Protein AF-A0A2E3X391-F1 (afdb_monomer_lite)

Secondary structure (DSSP, 8-state):
--HHHHHHHHHHHHHHHHHHHHHHHHHHHTT---GGGHHHHHHHTTSTTTHHHHHHHHHT---HHHHHHHHHHHH-TTS-HHHHHHHHHHHHHHHHHH-----HHHHHHHHHHHHSS--SS-HHHHHHHHHHHS-----TTSSSS---

Structure (mmCIF, N/CA/C/O backbone):
data_AF-A0A2E3X391-F1
#
_entry.id   AF-A0A2E3X391-F1
#
loop_
_atom_site.group_PDB
_atom_site.id
_atom_site.type_symbol
_atom_site.label_atom_id
_atom_site.label_alt_id
_atom_site.label_comp_id
_atom_site.label_asym_id
_atom_site.label_entity_id
_atom_site.label_seq_id
_atom_site.pdbx_PDB_ins_code
_atom_site.Cartn_x
_atom_site.Cartn_y
_atom_site.Cartn_z
_atom_site.occupancy
_atom_site.B_iso_or_equiv
_atom_site.auth_seq_id
_atom_site.auth_comp_id
_atom_site.auth_asym_id
_atom_site.auth_atom_id
_atom_site.pdbx_PDB_model_num
ATOM 1 N N . MET A 1 1 ? 28.056 -10.460 -26.709 1.00 59.34 1 MET A N 1
ATOM 2 C CA . MET A 1 1 ? 27.427 -9.135 -26.511 1.00 59.34 1 MET A CA 1
ATOM 3 C C . MET A 1 1 ? 25.941 -9.305 -26.194 1.00 59.34 1 MET A C 1
ATOM 5 O O . MET A 1 1 ? 25.128 -9.142 -27.085 1.00 59.34 1 MET A O 1
ATOM 9 N N . ASP A 1 2 ? 25.553 -9.662 -24.965 1.00 68.56 2 ASP A N 1
ATOM 10 C CA . ASP A 1 2 ? 24.125 -9.973 -24.725 1.00 68.56 2 ASP A CA 1
ATOM 11 C C . ASP A 1 2 ? 23.633 -9.612 -23.311 1.00 68.56 2 ASP A C 1
ATOM 13 O O . ASP A 1 2 ? 22.580 -9.006 -23.138 1.00 68.56 2 ASP A O 1
ATOM 17 N N . GLN A 1 3 ? 24.443 -9.853 -22.276 1.00 75.56 3 GLN A N 1
ATOM 18 C CA . GLN A 1 3 ? 24.047 -9.579 -20.888 1.00 75.56 3 GLN A CA 1
ATOM 19 C C . GLN A 1 3 ? 23.901 -8.077 -20.569 1.00 75.56 3 GLN A C 1
ATOM 21 O O . GLN A 1 3 ? 22.947 -7.677 -19.906 1.00 75.56 3 GLN A O 1
ATOM 26 N N . SER A 1 4 ? 24.801 -7.232 -21.088 1.00 84.62 4 SER A N 1
ATOM 27 C CA . SER A 1 4 ? 24.757 -5.775 -20.873 1.00 84.62 4 SER A CA 1
ATOM 28 C C . SER A 1 4 ? 23.534 -5.127 -21.538 1.00 84.62 4 SER A C 1
ATOM 30 O O . SER A 1 4 ? 22.828 -4.348 -20.901 1.00 84.62 4 SER A O 1
ATOM 32 N N . TRP A 1 5 ? 23.199 -5.524 -22.772 1.00 89.38 5 TRP A N 1
ATOM 33 C CA . TRP A 1 5 ? 22.003 -5.033 -23.466 1.00 89.38 5 TRP A CA 1
ATOM 34 C C . TRP A 1 5 ? 20.711 -5.460 -22.752 1.00 89.38 5 TRP A C 1
ATOM 36 O O . TRP A 1 5 ? 19.831 -4.626 -22.529 1.00 89.38 5 TRP A O 1
ATOM 46 N N . ARG A 1 6 ? 20.613 -6.724 -22.308 1.00 87.50 6 ARG A N 1
ATOM 47 C CA . ARG A 1 6 ? 19.453 -7.209 -21.536 1.00 87.50 6 ARG A CA 1
ATOM 48 C C . ARG A 1 6 ? 19.280 -6.440 -20.227 1.00 87.50 6 ARG A C 1
ATOM 50 O O . ARG A 1 6 ? 18.152 -6.082 -19.887 1.00 87.50 6 ARG A O 1
ATOM 57 N N . GLN A 1 7 ? 20.376 -6.138 -19.527 1.00 88.75 7 GLN A N 1
ATOM 58 C CA . GLN A 1 7 ? 20.341 -5.353 -18.291 1.00 88.75 7 GLN A CA 1
ATOM 59 C C . GLN A 1 7 ? 19.884 -3.909 -18.539 1.00 88.75 7 GLN A C 1
ATOM 61 O O . GLN A 1 7 ? 19.047 -3.392 -17.799 1.00 88.75 7 GLN A O 1
ATOM 66 N N . ILE A 1 8 ? 20.384 -3.269 -19.600 1.00 90.81 8 ILE A N 1
ATOM 67 C CA . ILE A 1 8 ? 19.972 -1.917 -20.002 1.00 90.81 8 ILE A CA 1
ATOM 68 C C . ILE A 1 8 ? 18.471 -1.893 -20.314 1.00 90.81 8 ILE A C 1
ATOM 70 O O . ILE A 1 8 ? 17.737 -1.064 -19.776 1.00 90.81 8 ILE A O 1
ATOM 74 N N . GLN A 1 9 ? 17.976 -2.849 -21.103 1.00 91.69 9 GLN A N 1
ATOM 75 C CA . GLN A 1 9 ? 16.550 -2.942 -21.429 1.00 91.69 9 GLN A CA 1
ATOM 76 C C . GLN A 1 9 ? 15.676 -3.228 -20.200 1.00 91.69 9 GLN A C 1
ATOM 78 O O . GLN A 1 9 ? 14.601 -2.641 -20.059 1.00 91.69 9 GLN A O 1
ATOM 83 N N . ALA A 1 10 ? 16.127 -4.087 -19.281 1.00 90.12 10 ALA A N 1
ATOM 84 C CA . ALA A 1 10 ? 15.435 -4.323 -18.015 1.00 90.12 10 ALA A CA 1
ATOM 85 C C . ALA A 1 10 ? 15.338 -3.038 -17.178 1.00 90.12 10 ALA A C 1
ATOM 87 O O . ALA A 1 10 ? 14.251 -2.691 -16.715 1.00 90.12 10 ALA A O 1
ATOM 88 N N . ASN A 1 11 ? 16.431 -2.281 -17.075 1.00 91.94 11 ASN A N 1
ATOM 89 C CA . ASN A 1 11 ? 16.445 -0.998 -16.377 1.00 91.94 11 ASN A CA 1
ATOM 90 C C . ASN A 1 11 ? 15.509 0.034 -17.023 1.00 91.94 11 ASN A C 1
ATOM 92 O O . ASN A 1 11 ? 14.811 0.739 -16.295 1.00 91.94 11 ASN A O 1
ATOM 96 N N . HIS A 1 12 ? 15.439 0.104 -18.357 1.00 93.50 12 HIS A N 1
ATOM 97 C CA . HIS A 1 12 ? 14.486 0.976 -19.057 1.00 93.50 12 HIS A CA 1
ATOM 98 C C . HIS A 1 12 ? 13.027 0.556 -18.848 1.00 93.50 12 HIS A C 1
ATOM 100 O O . HIS A 1 12 ? 12.146 1.411 -18.772 1.00 93.50 12 HIS A O 1
ATOM 106 N N . ARG A 1 13 ? 12.738 -0.750 -18.760 1.00 93.06 13 ARG 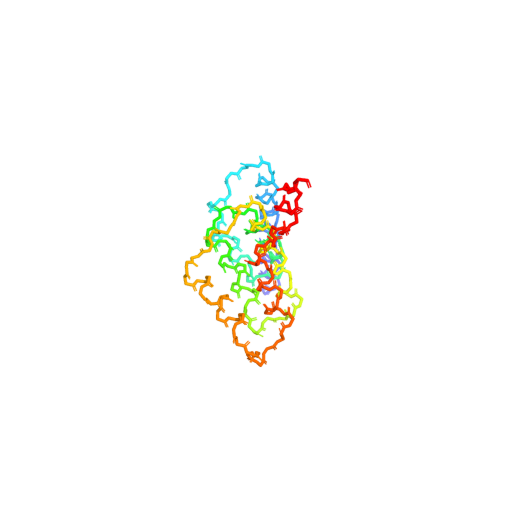A N 1
ATOM 107 C CA . ARG A 1 13 ? 11.389 -1.235 -18.420 1.00 93.06 13 ARG A CA 1
ATOM 108 C C . ARG A 1 13 ? 10.994 -0.824 -17.004 1.00 93.06 13 ARG A C 1
ATOM 110 O O . ARG A 1 13 ? 9.894 -0.312 -16.829 1.00 93.06 13 ARG A O 1
ATOM 117 N N . LEU A 1 14 ? 11.898 -0.972 -16.036 1.00 93.19 14 LEU A N 1
ATOM 118 C CA . LEU A 1 14 ? 11.652 -0.543 -14.657 1.00 93.19 14 LEU A CA 1
ATOM 119 C C . LEU A 1 14 ? 11.483 0.975 -14.539 1.00 93.19 14 LEU A C 1
ATOM 121 O O . LEU A 1 14 ? 10.631 1.428 -13.787 1.00 93.19 14 LEU A O 1
ATOM 125 N N . GLU A 1 15 ? 12.237 1.763 -15.308 1.00 94.00 15 GLU A N 1
ATOM 126 C CA . GLU A 1 15 ? 12.082 3.222 -15.304 1.00 94.00 15 GLU A CA 1
ATOM 127 C C . GLU A 1 15 ? 10.719 3.656 -15.852 1.00 94.00 15 GLU A C 1
ATOM 129 O O . GLU A 1 15 ? 10.047 4.500 -15.268 1.00 94.00 15 GLU A O 1
ATOM 134 N N . ARG A 1 16 ? 10.261 3.030 -16.942 1.00 94.12 16 ARG A N 1
ATOM 135 C CA . ARG A 1 16 ? 8.917 3.287 -17.477 1.00 94.12 16 ARG A CA 1
ATOM 136 C C . ARG A 1 16 ? 7.820 2.856 -16.508 1.00 94.12 16 ARG A C 1
ATOM 138 O O . ARG A 1 16 ? 6.839 3.576 -16.362 1.00 94.12 16 ARG A O 1
ATOM 145 N N . ALA A 1 17 ? 7.995 1.718 -15.836 1.00 94.56 17 ALA A N 1
ATOM 146 C CA . ALA A 1 17 ? 7.065 1.265 -14.805 1.00 94.56 17 ALA A CA 1
ATOM 147 C C . ALA A 1 17 ? 6.991 2.266 -13.643 1.00 94.56 17 ALA A C 1
ATOM 149 O O . ALA A 1 17 ? 5.895 2.616 -13.217 1.00 94.56 17 ALA A O 1
ATOM 150 N N . ARG A 1 18 ? 8.140 2.789 -13.196 1.00 95.94 18 ARG A N 1
ATOM 151 C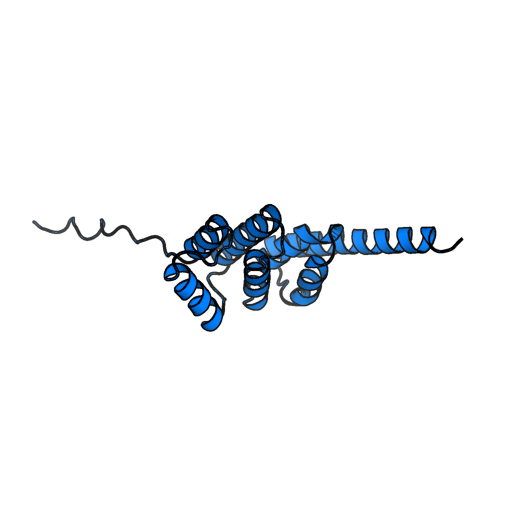 CA . ARG A 1 18 ? 8.213 3.832 -12.167 1.00 95.94 18 ARG A CA 1
ATOM 152 C C . ARG A 1 18 ? 7.377 5.053 -12.547 1.00 95.94 18 ARG A C 1
ATOM 154 O O . ARG A 1 18 ? 6.506 5.448 -11.782 1.00 95.94 18 ARG A O 1
ATOM 161 N N . LEU A 1 19 ? 7.600 5.592 -13.747 1.00 96.25 19 LEU A N 1
ATOM 162 C CA . LEU A 1 19 ? 6.867 6.757 -14.247 1.00 96.25 19 LEU A CA 1
ATOM 163 C C . LEU A 1 19 ? 5.360 6.495 -14.346 1.00 96.25 19 LEU A C 1
ATOM 165 O O . LEU A 1 19 ? 4.573 7.339 -13.938 1.00 96.25 19 LEU A O 1
ATOM 169 N N . ALA A 1 20 ? 4.954 5.322 -14.838 1.00 96.00 20 ALA A N 1
ATOM 170 C CA . ALA A 1 20 ? 3.541 4.966 -14.934 1.00 96.00 20 ALA A CA 1
ATOM 171 C C . ALA A 1 20 ? 2.865 4.900 -13.553 1.00 96.00 20 ALA A C 1
ATOM 173 O O . ALA A 1 20 ? 1.764 5.418 -13.384 1.00 96.00 20 ALA A O 1
ATOM 174 N N . ILE A 1 21 ? 3.531 4.305 -12.559 1.00 96.38 21 ILE A N 1
ATOM 175 C CA . ILE A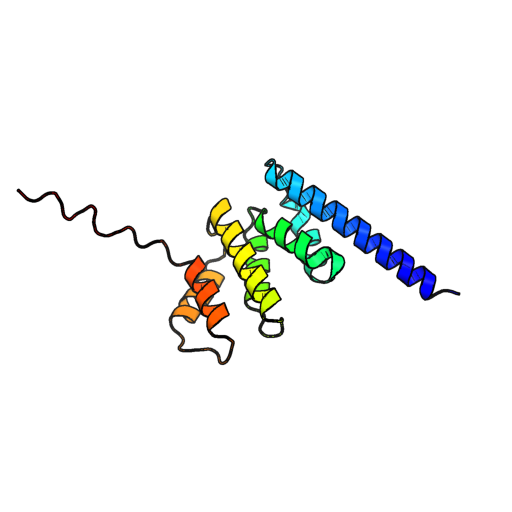 1 21 ? 3.023 4.224 -11.182 1.00 96.38 21 ILE A CA 1
ATOM 176 C C . ILE A 1 21 ? 2.954 5.618 -10.544 1.00 96.38 21 ILE A C 1
ATOM 178 O O . ILE A 1 21 ? 1.960 5.942 -9.893 1.00 96.38 21 ILE A O 1
ATOM 182 N N . ASP A 1 22 ? 3.957 6.468 -10.774 1.00 95.69 22 ASP A N 1
ATOM 183 C CA . ASP A 1 22 ? 3.935 7.861 -10.319 1.00 95.69 22 ASP A CA 1
ATOM 184 C C . ASP A 1 22 ? 2.758 8.631 -10.946 1.00 95.69 22 ASP A C 1
ATOM 186 O O . ASP A 1 22 ? 2.034 9.329 -10.238 1.00 95.69 22 ASP A O 1
ATOM 190 N N . THR A 1 23 ? 2.496 8.456 -12.247 1.00 95.94 23 THR A N 1
ATOM 191 C CA . THR A 1 23 ? 1.331 9.061 -12.913 1.00 95.94 23 THR A CA 1
ATOM 192 C C . THR A 1 23 ? 0.015 8.555 -12.327 1.00 95.94 23 THR A C 1
ATOM 194 O O . THR A 1 23 ? -0.867 9.359 -12.041 1.00 95.94 23 THR A O 1
ATOM 197 N N . LEU A 1 24 ? -0.126 7.246 -12.094 1.00 95.62 24 LEU A N 1
ATOM 198 C CA . LEU A 1 24 ? -1.321 6.688 -11.452 1.00 95.62 24 LEU A CA 1
ATOM 199 C C . LEU A 1 24 ? -1.522 7.258 -10.044 1.00 95.62 24 LEU A C 1
ATOM 201 O O . LEU A 1 24 ? -2.641 7.593 -9.672 1.00 95.62 24 LEU A O 1
ATOM 205 N N . THR A 1 25 ? -0.439 7.434 -9.289 1.00 93.94 25 THR A N 1
ATOM 206 C CA . THR A 1 25 ? -0.478 8.046 -7.955 1.00 93.94 25 THR A CA 1
ATOM 207 C C . THR A 1 25 ? -0.941 9.500 -8.028 1.00 93.94 25 THR A C 1
ATOM 209 O O . THR A 1 25 ? -1.777 9.923 -7.240 1.00 93.94 25 THR A O 1
ATOM 212 N N . GLN A 1 26 ? -0.455 10.278 -8.997 1.00 94.31 26 GLN A N 1
ATOM 213 C CA . GLN A 1 26 ? -0.927 11.651 -9.203 1.00 94.31 26 GLN A CA 1
ATOM 214 C C . GLN A 1 26 ? -2.411 11.680 -9.581 1.00 94.31 26 GLN A C 1
ATOM 216 O O . GLN A 1 26 ? -3.182 12.444 -9.008 1.00 94.31 26 GLN A O 1
ATOM 221 N N . LEU A 1 27 ? -2.845 10.813 -10.494 1.00 93.69 27 LEU A N 1
ATOM 222 C CA . LEU A 1 27 ? -4.253 10.723 -10.875 1.00 93.69 27 LEU A CA 1
ATOM 223 C C . LEU A 1 27 ? -5.144 10.370 -9.676 1.00 93.69 27 LEU A C 1
ATOM 225 O O . LEU A 1 27 ? -6.194 10.989 -9.510 1.00 93.69 27 LEU A O 1
ATOM 229 N N . SER A 1 28 ? -4.720 9.457 -8.796 1.00 92.31 28 SER A N 1
ATOM 230 C CA . SER A 1 28 ? -5.497 9.137 -7.592 1.00 92.31 28 SER A CA 1
ATOM 231 C C . SER A 1 28 ? -5.630 10.323 -6.640 1.00 92.31 28 SER A C 1
ATOM 233 O O . SER A 1 28 ? -6.713 10.533 -6.098 1.00 92.31 28 SER A O 1
ATOM 235 N N . THR A 1 29 ? -4.601 11.172 -6.509 1.00 89.81 29 THR A N 1
ATOM 236 C CA . THR A 1 29 ? -4.719 12.418 -5.722 1.00 89.81 29 THR A CA 1
ATOM 237 C C . THR A 1 29 ? -5.739 13.403 -6.299 1.00 89.81 29 THR A C 1
ATOM 239 O O . THR A 1 29 ? -6.323 14.184 -5.554 1.00 89.81 29 THR A O 1
ATOM 242 N N . PHE A 1 30 ? -6.016 13.332 -7.605 1.00 91.69 30 PHE A N 1
ATOM 243 C CA . PHE A 1 30 ? -7.073 14.104 -8.266 1.00 91.69 30 PHE A CA 1
ATOM 244 C C . PHE A 1 30 ? -8.444 13.404 -8.256 1.00 91.69 30 PHE A C 1
ATOM 246 O O . PHE A 1 30 ? -9.367 13.856 -8.931 1.00 91.69 30 PHE A O 1
ATOM 253 N N . GLY A 1 31 ? -8.593 12.306 -7.509 1.00 88.75 31 GLY A N 1
ATOM 254 C CA . GLY A 1 31 ? -9.858 11.585 -7.347 1.00 88.75 31 GLY A CA 1
ATOM 255 C C . GLY A 1 31 ? -10.156 10.550 -8.432 1.00 88.75 31 GLY A C 1
ATOM 256 O O . GLY A 1 31 ? -11.268 10.023 -8.473 1.00 88.75 31 GLY A O 1
ATOM 257 N N . TRP A 1 32 ? -9.195 10.232 -9.305 1.00 93.19 32 TRP A N 1
ATOM 258 C CA . TRP A 1 32 ? -9.374 9.151 -10.273 1.00 93.19 32 TRP A CA 1
ATOM 259 C C . TRP A 1 32 ? -9.364 7.788 -9.580 1.00 93.19 32 TRP A C 1
ATOM 261 O O . TRP A 1 32 ? -8.544 7.523 -8.699 1.00 93.19 32 TRP A O 1
ATOM 271 N N . ASP A 1 33 ? -10.246 6.892 -10.022 1.00 91.19 33 ASP A N 1
ATOM 272 C CA . ASP A 1 33 ? -10.280 5.524 -9.514 1.00 91.19 33 ASP A CA 1
ATOM 273 C C . ASP A 1 33 ? -9.087 4.714 -10.040 1.00 91.19 33 ASP A C 1
ATOM 275 O O . ASP A 1 33 ? -8.998 4.389 -11.224 1.00 91.19 33 ASP A O 1
ATOM 279 N N . VAL A 1 34 ? -8.177 4.364 -9.132 1.00 92.94 34 VAL A N 1
ATOM 280 C CA . VAL A 1 34 ? -6.970 3.580 -9.425 1.00 92.94 34 VAL A CA 1
ATOM 281 C C . VAL A 1 34 ? -7.038 2.144 -8.915 1.00 92.94 34 VAL A C 1
ATOM 283 O O . VAL A 1 34 ? -6.042 1.428 -8.990 1.00 92.94 34 VAL A O 1
ATOM 286 N N . ARG A 1 35 ? -8.193 1.673 -8.424 1.00 93.00 35 ARG A N 1
ATOM 287 C CA . ARG A 1 35 ? -8.324 0.313 -7.861 1.00 93.00 35 ARG A CA 1
ATOM 288 C C . ARG A 1 35 ? -7.917 -0.783 -8.848 1.00 93.00 35 ARG A C 1
ATOM 290 O O . ARG A 1 35 ? -7.341 -1.792 -8.447 1.00 93.00 35 ARG A O 1
ATOM 297 N N . GLY A 1 36 ? -8.138 -0.559 -10.146 1.00 93.25 36 GLY A N 1
ATOM 298 C CA . GLY A 1 36 ? -7.711 -1.469 -11.214 1.00 93.25 36 GLY A CA 1
ATOM 299 C C . GLY A 1 36 ? -6.191 -1.663 -11.324 1.00 93.25 36 GLY A C 1
ATOM 300 O O . GLY A 1 36 ? -5.748 -2.628 -11.939 1.00 93.25 36 GLY A O 1
ATOM 301 N N . ALA A 1 37 ? -5.384 -0.793 -10.710 1.00 94.75 37 ALA A N 1
ATOM 302 C CA . ALA A 1 37 ? -3.925 -0.872 -10.723 1.00 94.75 37 ALA A CA 1
ATOM 303 C C . ALA A 1 37 ? -3.330 -1.669 -9.547 1.00 94.75 37 ALA A C 1
ATOM 305 O O . ALA A 1 37 ? -2.107 -1.710 -9.411 1.00 94.75 37 ALA A O 1
ATOM 306 N N . PHE A 1 38 ? -4.154 -2.309 -8.705 1.00 96.00 38 PHE A N 1
ATOM 307 C CA . PHE A 1 38 ? -3.686 -3.017 -7.505 1.00 96.00 38 PHE A CA 1
ATOM 308 C C . PHE A 1 38 ? -2.550 -4.007 -7.796 1.00 96.00 38 PHE A C 1
ATOM 310 O O . PHE A 1 38 ? -1.485 -3.908 -7.194 1.00 96.00 38 PHE A O 1
ATOM 317 N N . SER A 1 39 ? -2.733 -4.910 -8.764 1.00 95.44 39 SER A N 1
ATOM 318 C CA . SER A 1 39 ? -1.731 -5.934 -9.100 1.00 95.44 39 SER A CA 1
ATOM 319 C C . SER A 1 39 ? -0.414 -5.344 -9.616 1.00 95.44 39 SER A C 1
ATOM 321 O O . SER A 1 39 ? 0.652 -5.926 -9.419 1.00 95.44 39 SER A O 1
ATOM 323 N N . ILE A 1 40 ? -0.468 -4.172 -10.258 1.00 94.62 40 ILE A N 1
ATOM 324 C CA . ILE A 1 40 ? 0.714 -3.451 -10.741 1.00 94.62 40 ILE A CA 1
ATOM 325 C C . ILE A 1 40 ? 1.487 -2.878 -9.553 1.00 94.62 40 ILE A C 1
ATOM 327 O O . ILE A 1 40 ? 2.705 -3.044 -9.486 1.00 94.62 40 ILE A O 1
ATOM 331 N N . ALA A 1 41 ? 0.787 -2.241 -8.613 1.00 95.88 41 ALA A N 1
ATOM 332 C CA . ALA A 1 41 ? 1.393 -1.686 -7.410 1.00 95.88 41 ALA A CA 1
ATOM 333 C C . ALA A 1 41 ? 1.976 -2.797 -6.517 1.00 95.88 41 ALA A C 1
ATOM 335 O O . ALA A 1 41 ? 3.131 -2.729 -6.111 1.00 95.88 41 ALA A O 1
ATOM 336 N N . GLU A 1 42 ? 1.230 -3.877 -6.290 1.00 96.31 42 GLU A N 1
ATOM 337 C CA . GLU A 1 42 ? 1.703 -5.023 -5.508 1.00 96.31 42 GLU A CA 1
ATOM 338 C C . GLU A 1 42 ? 2.972 -5.648 -6.112 1.00 96.31 42 GLU A C 1
ATOM 340 O O . GLU A 1 42 ? 3.948 -5.903 -5.407 1.00 96.31 42 GLU A O 1
ATOM 345 N N . ASN A 1 43 ? 3.015 -5.838 -7.434 1.00 94.88 43 ASN A N 1
ATOM 346 C CA . ASN A 1 43 ? 4.216 -6.333 -8.105 1.00 94.88 43 ASN A CA 1
ATOM 347 C C . ASN A 1 43 ? 5.379 -5.330 -8.007 1.00 94.88 43 ASN A C 1
ATOM 349 O O . ASN A 1 43 ? 6.529 -5.709 -7.785 1.00 94.88 43 ASN A O 1
ATOM 353 N N . GLY A 1 44 ? 5.088 -4.033 -8.099 1.00 94.38 44 GLY A N 1
ATOM 354 C CA . GLY A 1 44 ? 6.092 -2.981 -7.991 1.00 94.38 44 GLY A CA 1
ATOM 355 C C . GLY A 1 44 ? 6.812 -2.928 -6.635 1.00 94.38 44 GLY A C 1
ATOM 356 O O . GLY A 1 44 ? 7.958 -2.468 -6.594 1.00 94.38 44 GLY A O 1
ATOM 357 N N . LEU A 1 45 ? 6.237 -3.491 -5.564 1.00 95.19 45 LEU A N 1
ATOM 358 C CA . LEU A 1 45 ? 6.918 -3.695 -4.275 1.00 95.19 45 LEU A CA 1
ATOM 359 C C . LEU A 1 45 ? 8.082 -4.707 -4.343 1.00 95.19 45 LEU A C 1
ATOM 361 O O . LEU A 1 45 ? 8.883 -4.792 -3.418 1.00 95.19 45 LEU A O 1
ATOM 365 N N . ARG A 1 46 ? 8.227 -5.475 -5.429 1.00 93.56 46 ARG A N 1
ATOM 366 C CA . ARG A 1 46 ? 9.317 -6.458 -5.594 1.00 93.56 46 ARG A CA 1
ATOM 367 C C . ARG A 1 46 ? 10.590 -5.863 -6.194 1.00 93.56 46 ARG A C 1
ATOM 369 O O . ARG A 1 46 ? 11.608 -6.551 -6.277 1.00 93.56 46 ARG A O 1
ATOM 376 N N . HIS A 1 47 ? 10.557 -4.606 -6.640 1.00 93.56 47 HIS A N 1
ATOM 377 C CA . HIS A 1 47 ? 11.683 -3.980 -7.329 1.00 93.56 47 HIS A CA 1
ATOM 378 C C . HIS A 1 47 ? 12.051 -2.638 -6.703 1.00 93.56 47 HIS A C 1
ATOM 380 O O . HIS A 1 47 ? 11.220 -1.743 -6.599 1.00 93.56 47 HIS A O 1
ATOM 386 N N . ALA A 1 48 ? 13.337 -2.451 -6.393 1.00 90.75 48 ALA A N 1
ATOM 387 C CA . ALA A 1 48 ? 13.841 -1.242 -5.735 1.00 90.75 48 ALA A CA 1
ATOM 388 C C . ALA A 1 48 ? 13.435 0.066 -6.445 1.00 90.75 48 ALA A C 1
ATOM 390 O O . ALA A 1 48 ? 13.077 1.037 -5.790 1.00 90.75 48 ALA A O 1
ATOM 391 N N . LYS A 1 49 ? 13.430 0.084 -7.786 1.00 92.56 49 LYS A N 1
ATOM 392 C CA . LYS A 1 49 ? 13.064 1.270 -8.582 1.00 92.56 49 LYS A CA 1
ATOM 393 C C . LYS A 1 49 ? 11.586 1.655 -8.511 1.00 92.56 49 LYS A C 1
ATOM 395 O O . LYS A 1 49 ? 11.262 2.812 -8.747 1.00 92.56 49 LYS A O 1
ATOM 400 N N . THR A 1 50 ? 10.699 0.697 -8.264 1.00 95.38 50 THR A N 1
ATOM 401 C CA . THR A 1 50 ? 9.244 0.914 -8.236 1.00 95.38 50 THR A CA 1
ATOM 402 C C . THR A 1 50 ? 8.671 0.824 -6.829 1.00 95.38 50 THR A C 1
ATOM 404 O O . THR A 1 50 ? 7.489 1.097 -6.656 1.00 95.38 50 THR A O 1
ATOM 407 N N . PHE A 1 51 ? 9.492 0.475 -5.839 1.00 94.38 51 PHE A N 1
ATOM 408 C CA . PHE A 1 51 ? 9.073 0.189 -4.474 1.00 94.38 51 PHE A CA 1
ATOM 409 C C . PHE A 1 51 ? 8.288 1.341 -3.838 1.00 94.38 51 PHE A C 1
ATOM 411 O O . PHE A 1 51 ? 7.107 1.200 -3.531 1.00 94.38 51 PHE A O 1
ATOM 418 N N . GLU A 1 52 ? 8.927 2.502 -3.700 1.00 94.06 52 GLU A N 1
ATOM 419 C CA . GLU A 1 52 ? 8.323 3.681 -3.074 1.00 94.06 52 GLU A CA 1
ATOM 420 C C . GLU A 1 52 ? 7.106 4.208 -3.863 1.00 94.06 52 GLU A C 1
ATOM 422 O O . GLU A 1 52 ? 6.048 4.379 -3.255 1.00 94.06 52 GLU A O 1
ATOM 427 N N . PRO A 1 53 ? 7.160 4.381 -5.202 1.00 94.75 53 PRO A N 1
ATOM 428 C CA . PRO A 1 53 ? 5.977 4.734 -5.991 1.00 94.75 53 PRO A CA 1
ATOM 429 C C . PRO A 1 53 ? 4.799 3.783 -5.791 1.00 94.75 53 PRO A C 1
ATOM 431 O O . PRO A 1 53 ? 3.661 4.227 -5.674 1.00 94.75 53 PRO A O 1
ATOM 434 N N . SER A 1 54 ? 5.066 2.480 -5.715 1.00 97.31 54 SER A N 1
ATOM 435 C CA . SER A 1 54 ? 4.019 1.475 -5.525 1.00 97.31 54 SER A CA 1
ATOM 436 C C . SER A 1 54 ? 3.377 1.578 -4.153 1.00 97.31 54 SER A C 1
ATOM 438 O O . SER A 1 54 ? 2.160 1.485 -4.037 1.00 97.31 54 SER A O 1
ATOM 440 N N . MET A 1 55 ? 4.185 1.820 -3.121 1.00 97.06 55 MET A N 1
ATOM 441 C CA . MET A 1 55 ? 3.691 2.020 -1.765 1.00 97.06 55 MET A CA 1
ATOM 442 C C . MET A 1 55 ? 2.780 3.250 -1.675 1.00 97.06 55 MET A C 1
ATOM 444 O O . MET A 1 55 ? 1.700 3.163 -1.096 1.00 97.06 55 MET A O 1
ATOM 448 N N . ARG A 1 56 ? 3.163 4.363 -2.318 1.00 96.38 56 ARG A N 1
ATOM 449 C CA . ARG A 1 56 ? 2.319 5.569 -2.406 1.00 96.38 56 ARG A CA 1
ATOM 450 C C . ARG A 1 56 ? 1.016 5.310 -3.158 1.00 96.38 56 ARG A C 1
ATOM 452 O O . ARG A 1 56 ? -0.045 5.741 -2.716 1.00 96.38 56 ARG A O 1
ATOM 459 N N . LEU A 1 57 ? 1.073 4.571 -4.268 1.00 97.06 57 LEU A N 1
ATOM 460 C CA . LEU A 1 57 ? -0.129 4.209 -5.018 1.00 97.06 57 LEU A CA 1
ATOM 461 C C . LEU A 1 57 ? -1.088 3.350 -4.180 1.00 97.06 57 LEU A C 1
ATOM 463 O O . LEU A 1 57 ? -2.295 3.580 -4.217 1.00 97.06 57 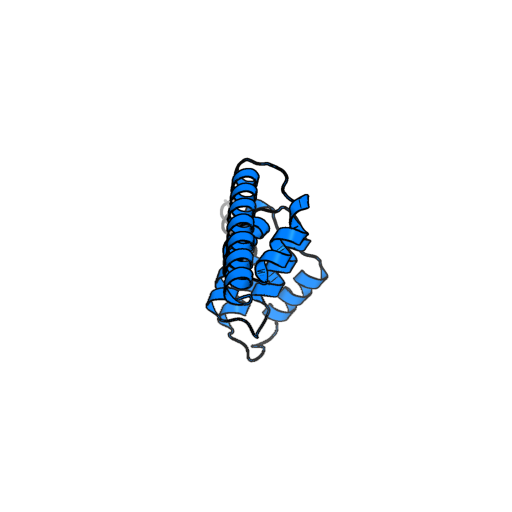LEU A O 1
ATOM 467 N N . LEU A 1 58 ? -0.562 2.385 -3.417 1.00 97.69 58 LEU A N 1
ATOM 468 C CA . LEU A 1 58 ? -1.357 1.566 -2.497 1.00 97.69 58 LEU A CA 1
ATOM 469 C C . LEU A 1 58 ? -1.975 2.411 -1.377 1.00 97.69 58 LEU A C 1
ATOM 471 O O . LEU A 1 58 ? -3.141 2.205 -1.051 1.00 97.69 58 LEU A O 1
ATOM 475 N N . ALA A 1 59 ? -1.239 3.383 -0.828 1.00 96.81 59 ALA A N 1
ATOM 476 C CA . ALA A 1 59 ? -1.753 4.271 0.216 1.00 96.81 59 ALA A CA 1
ATOM 477 C C . ALA A 1 59 ? -2.994 5.052 -0.249 1.00 96.81 59 ALA A C 1
ATOM 479 O O . ALA A 1 59 ? -3.984 5.125 0.478 1.00 96.81 59 ALA A O 1
ATOM 480 N N . ASN A 1 60 ? -2.973 5.542 -1.492 1.00 95.62 60 ASN A N 1
ATOM 481 C CA . ASN A 1 60 ? -4.065 6.312 -2.097 1.00 95.62 60 ASN A CA 1
ATOM 482 C C . ASN A 1 60 ? -5.220 5.452 -2.638 1.00 95.62 60 ASN A C 1
ATOM 484 O O . ASN A 1 60 ? -6.153 5.981 -3.248 1.00 95.62 60 ASN A O 1
ATOM 488 N N . MET A 1 61 ? -5.139 4.126 -2.521 1.00 94.94 61 MET A N 1
ATOM 489 C CA . MET A 1 61 ? -6.140 3.230 -3.080 1.00 94.94 61 MET A CA 1
ATOM 490 C C . MET A 1 61 ? -7.208 2.902 -2.024 1.00 94.94 61 MET A C 1
ATOM 492 O O . MET A 1 61 ? -6.885 2.267 -1.018 1.00 94.94 61 MET A O 1
ATOM 496 N N . PRO A 1 62 ? -8.496 3.222 -2.259 1.00 92.81 62 PRO A N 1
ATOM 497 C CA . PRO A 1 62 ? -9.582 2.870 -1.344 1.00 92.81 62 PRO A CA 1
ATOM 498 C C . PRO A 1 62 ? -9.936 1.379 -1.487 1.00 92.81 62 PRO A C 1
ATOM 500 O O . PRO A 1 62 ? -10.947 1.011 -2.089 1.00 92.81 62 PRO A O 1
ATOM 503 N N . SER A 1 63 ? -9.055 0.502 -1.001 1.00 92.56 63 SER A N 1
ATOM 504 C CA . SER A 1 63 ? -9.154 -0.950 -1.166 1.00 92.56 63 SER A CA 1
ATOM 505 C C . SER A 1 63 ? -8.684 -1.709 0.082 1.00 92.56 63 SER A C 1
ATOM 507 O O . SER A 1 63 ? -7.565 -1.470 0.545 1.00 92.56 63 SER A O 1
ATOM 509 N N . PRO A 1 64 ? -9.465 -2.696 0.572 1.00 93.88 64 PRO A N 1
ATOM 510 C CA . PRO A 1 64 ? -9.020 -3.628 1.609 1.00 93.88 64 PRO A CA 1
ATOM 511 C C . PRO A 1 64 ? -7.699 -4.320 1.264 1.00 93.88 64 PRO A C 1
ATOM 513 O O . PRO A 1 64 ? -6.823 -4.436 2.115 1.00 93.88 64 PRO A O 1
ATOM 516 N N . ASN A 1 65 ? -7.523 -4.726 0.002 1.00 95.25 65 ASN A N 1
ATOM 517 C CA . ASN A 1 65 ? -6.312 -5.416 -0.445 1.00 95.25 65 ASN A CA 1
ATOM 518 C C . ASN A 1 65 ? -5.089 -4.493 -0.412 1.00 95.25 65 ASN A C 1
ATOM 520 O O . ASN A 1 65 ? -3.989 -4.948 -0.120 1.00 95.25 65 ASN A O 1
ATOM 524 N N . ALA A 1 66 ? -5.273 -3.194 -0.674 1.00 96.06 66 ALA A N 1
ATOM 525 C CA . ALA A 1 66 ? -4.182 -2.229 -0.608 1.00 96.06 66 ALA A CA 1
ATOM 526 C C . ALA A 1 66 ? -3.730 -1.990 0.837 1.00 96.06 66 ALA A C 1
ATOM 528 O O . ALA A 1 66 ? -2.536 -2.063 1.121 1.00 96.06 66 ALA A O 1
ATOM 529 N N . GLN A 1 67 ? -4.676 -1.806 1.767 1.00 96.25 67 GLN A N 1
ATOM 530 C CA . GLN A 1 67 ? -4.347 -1.725 3.193 1.00 96.25 67 GLN A CA 1
ATOM 531 C C . GLN A 1 67 ? -3.722 -3.025 3.710 1.00 96.25 67 GLN A C 1
ATOM 533 O O . GLN A 1 67 ? -2.781 -2.968 4.497 1.00 96.25 67 GLN A O 1
ATOM 538 N N . GLN A 1 68 ? -4.191 -4.188 3.245 1.00 95.69 68 GLN A N 1
ATOM 539 C CA . GLN A 1 68 ? -3.614 -5.477 3.623 1.00 95.69 68 GLN A CA 1
ATOM 540 C C . GLN A 1 68 ? -2.168 -5.610 3.138 1.00 95.69 68 GLN A C 1
ATOM 542 O O . GLN A 1 68 ? -1.306 -5.963 3.931 1.00 95.69 68 GLN A O 1
ATOM 547 N N . ALA A 1 69 ? -1.875 -5.248 1.885 1.00 96.19 69 ALA A N 1
ATOM 548 C CA . ALA A 1 69 ? -0.513 -5.286 1.354 1.00 96.19 69 ALA A CA 1
ATOM 549 C C . ALA A 1 69 ? 0.448 -4.374 2.140 1.00 96.19 69 ALA A C 1
ATOM 551 O O . ALA A 1 69 ? 1.587 -4.756 2.408 1.00 96.19 69 ALA A O 1
ATOM 552 N N . LEU A 1 70 ? -0.009 -3.184 2.552 1.00 96.88 70 LEU A N 1
ATOM 553 C CA . LEU A 1 70 ? 0.774 -2.273 3.396 1.00 96.88 70 LEU A CA 1
ATOM 554 C C . LEU A 1 70 ? 0.971 -2.825 4.815 1.00 96.88 70 LEU A C 1
ATOM 556 O O . LEU A 1 70 ? 2.066 -2.714 5.367 1.00 96.88 70 LEU A O 1
ATOM 560 N N . PHE A 1 71 ? -0.060 -3.448 5.393 1.00 94.50 71 PHE A N 1
ATOM 561 C CA . PHE A 1 71 ? 0.041 -4.127 6.684 1.00 94.50 71 PHE A CA 1
ATOM 562 C C . PHE A 1 71 ? 1.042 -5.285 6.628 1.00 94.50 71 PHE A C 1
ATOM 564 O O . PHE A 1 71 ? 1.939 -5.342 7.461 1.00 94.50 71 PHE A O 1
ATOM 571 N N . ASP A 1 72 ? 0.941 -6.162 5.630 1.00 93.25 72 ASP A N 1
ATOM 572 C CA . ASP A 1 72 ? 1.836 -7.311 5.470 1.00 93.25 72 ASP A CA 1
ATOM 573 C C . ASP A 1 72 ? 3.291 -6.858 5.299 1.00 93.25 72 ASP A C 1
ATOM 575 O O . ASP A 1 72 ? 4.196 -7.436 5.898 1.00 93.25 72 ASP A O 1
ATOM 579 N N . LEU A 1 73 ? 3.517 -5.769 4.554 1.00 93.81 73 LEU A N 1
ATOM 580 C CA . LEU A 1 73 ? 4.836 -5.160 4.386 1.00 93.81 73 LEU A CA 1
ATOM 581 C C . LEU A 1 73 ? 5.389 -4.596 5.706 1.00 93.81 73 LEU A C 1
ATOM 583 O O . LEU A 1 73 ? 6.572 -4.757 5.998 1.00 93.81 73 LEU A O 1
ATOM 587 N N . ALA A 1 74 ? 4.549 -3.958 6.523 1.00 92.38 74 ALA A N 1
ATOM 588 C CA . ALA A 1 74 ? 4.938 -3.488 7.852 1.00 92.38 74 ALA A CA 1
ATOM 589 C C . ALA A 1 74 ? 5.197 -4.648 8.831 1.00 92.38 74 ALA A C 1
ATOM 591 O O . ALA A 1 74 ? 6.062 -4.548 9.703 1.00 92.38 74 ALA A O 1
ATOM 592 N N . TRP A 1 75 ? 4.460 -5.748 8.672 1.00 88.81 75 TRP A N 1
ATOM 593 C CA . TRP A 1 75 ? 4.472 -6.911 9.556 1.00 88.81 75 TRP A CA 1
ATOM 594 C C . TRP A 1 75 ? 5.559 -7.945 9.218 1.00 88.81 75 TRP A C 1
ATOM 596 O O . TRP A 1 75 ? 5.856 -8.814 10.037 1.00 88.81 75 TRP A O 1
ATOM 606 N N . ALA A 1 76 ? 6.178 -7.858 8.038 1.00 89.25 76 ALA A N 1
ATOM 607 C CA . ALA A 1 76 ? 7.186 -8.803 7.557 1.00 89.25 76 ALA A CA 1
ATOM 608 C C . ALA A 1 76 ? 8.527 -8.672 8.321 1.00 89.25 76 ALA A C 1
ATOM 610 O O . ALA A 1 76 ? 9.253 -7.693 8.130 1.00 89.25 76 ALA A O 1
ATOM 611 N N . PRO A 1 77 ? 8.903 -9.632 9.192 1.00 81.88 77 PRO A N 1
ATOM 612 C CA . PRO A 1 77 ? 10.053 -9.492 10.094 1.00 81.88 77 PRO A CA 1
ATOM 613 C C . PRO A 1 77 ? 11.412 -9.522 9.382 1.00 81.88 77 PRO A C 1
ATOM 615 O O . PRO A 1 77 ? 12.410 -9.074 9.944 1.00 81.88 77 PRO A O 1
ATOM 618 N N . ASP A 1 78 ? 11.452 -10.052 8.163 1.00 85.44 78 ASP A N 1
ATOM 619 C CA . ASP A 1 78 ? 12.619 -10.155 7.290 1.00 85.44 78 ASP A CA 1
ATOM 620 C C . ASP A 1 78 ? 12.956 -8.840 6.568 1.00 85.44 78 ASP A C 1
ATOM 622 O O . ASP A 1 78 ? 14.053 -8.696 6.023 1.00 85.44 78 ASP A O 1
ATOM 626 N N . LEU A 1 79 ? 12.058 -7.850 6.601 1.00 87.19 79 LEU A N 1
ATOM 627 C CA . LEU A 1 79 ? 12.300 -6.539 6.009 1.00 87.19 79 LEU A CA 1
ATOM 628 C C . LEU A 1 79 ? 13.033 -5.592 6.964 1.00 87.19 79 LEU A C 1
ATOM 630 O O . LEU A 1 79 ? 12.791 -5.528 8.175 1.00 87.19 79 LEU A O 1
ATOM 634 N N . GLY A 1 80 ? 13.920 -4.780 6.385 1.00 88.81 80 GLY A N 1
ATOM 635 C CA . GLY A 1 80 ? 14.647 -3.744 7.113 1.00 88.81 80 GLY A CA 1
ATOM 636 C C . GLY A 1 80 ? 13.699 -2.777 7.830 1.00 88.81 80 GLY A C 1
ATOM 637 O O . GLY A 1 80 ? 12.629 -2.445 7.320 1.00 88.81 80 GLY A O 1
ATOM 638 N N . LYS A 1 81 ? 14.104 -2.298 9.012 1.00 89.19 81 LYS A N 1
ATOM 639 C CA . LYS A 1 81 ? 13.293 -1.412 9.865 1.00 89.19 81 LYS A CA 1
ATOM 640 C C . LYS A 1 81 ? 12.702 -0.223 9.099 1.00 89.19 81 LYS A C 1
ATOM 642 O O . LYS A 1 81 ? 11.493 -0.046 9.117 1.00 89.19 81 LYS A O 1
ATOM 647 N N . ASN A 1 82 ? 13.527 0.502 8.343 1.00 91.12 82 ASN A N 1
ATOM 648 C CA . ASN A 1 82 ? 13.085 1.670 7.573 1.00 91.12 82 ASN A CA 1
ATOM 649 C C . ASN A 1 82 ? 11.965 1.329 6.575 1.00 91.12 82 ASN A C 1
ATOM 651 O O . ASN A 1 82 ? 11.052 2.120 6.371 1.00 91.12 82 ASN A O 1
ATOM 655 N N . VAL A 1 83 ? 12.020 0.146 5.950 1.00 91.69 83 VAL A N 1
ATOM 656 C CA . VAL A 1 83 ? 10.979 -0.303 5.013 1.00 91.69 83 VAL A CA 1
ATOM 657 C C . VAL A 1 83 ? 9.663 -0.531 5.744 1.00 91.69 83 VAL A C 1
ATOM 659 O O . VAL A 1 83 ? 8.619 -0.070 5.285 1.00 91.69 83 VAL A O 1
ATOM 662 N N . ARG A 1 84 ? 9.723 -1.191 6.903 1.00 93.19 84 ARG A N 1
ATOM 663 C CA . ARG A 1 84 ? 8.547 -1.412 7.743 1.00 93.19 84 ARG A CA 1
ATOM 664 C C . ARG A 1 84 ? 7.959 -0.098 8.253 1.00 93.19 84 ARG A C 1
ATOM 666 O O . ARG A 1 84 ? 6.750 0.070 8.194 1.00 93.19 84 ARG A O 1
ATOM 673 N N . GLU A 1 85 ? 8.784 0.859 8.672 1.00 93.38 85 GLU A N 1
ATOM 674 C CA . GLU A 1 85 ? 8.325 2.191 9.105 1.00 93.38 85 GLU A CA 1
ATOM 675 C C . GLU A 1 85 ? 7.625 2.961 7.981 1.00 93.38 85 GLU A C 1
ATOM 677 O O . GLU A 1 85 ? 6.556 3.529 8.201 1.00 93.38 85 GLU A O 1
ATOM 682 N N . MET A 1 86 ? 8.177 2.937 6.762 1.00 94.38 86 MET A N 1
ATOM 683 C CA . MET A 1 86 ? 7.514 3.531 5.596 1.00 94.38 86 MET A CA 1
ATOM 684 C C . MET A 1 86 ? 6.157 2.873 5.327 1.00 94.38 86 MET A C 1
ATOM 686 O O . MET A 1 86 ? 5.179 3.576 5.076 1.00 94.38 86 MET A O 1
ATOM 690 N N . ALA A 1 87 ? 6.074 1.544 5.440 1.00 95.94 87 ALA A N 1
ATOM 691 C CA . ALA A 1 87 ? 4.828 0.803 5.264 1.00 95.94 87 ALA A CA 1
ATOM 692 C C . ALA A 1 87 ? 3.776 1.167 6.327 1.00 95.94 87 ALA A C 1
ATOM 694 O O . ALA A 1 87 ? 2.611 1.371 5.987 1.00 95.94 87 ALA A O 1
ATOM 695 N N . VAL A 1 88 ? 4.185 1.331 7.593 1.00 94.94 88 VAL A N 1
ATOM 696 C CA . VAL A 1 88 ? 3.314 1.846 8.665 1.00 94.94 88 VAL A CA 1
ATOM 697 C C . VAL A 1 88 ? 2.818 3.254 8.335 1.00 94.94 88 VAL A C 1
ATOM 699 O O . VAL A 1 88 ? 1.624 3.524 8.456 1.00 94.94 88 VAL A O 1
ATOM 702 N N . GLY A 1 89 ? 3.705 4.147 7.887 1.00 95.44 89 GLY A N 1
ATOM 703 C CA . GLY A 1 89 ? 3.339 5.508 7.486 1.00 95.44 89 GLY A CA 1
ATOM 704 C C . GLY A 1 89 ? 2.305 5.529 6.356 1.00 95.44 89 GLY A C 1
ATOM 705 O O . GLY A 1 89 ? 1.268 6.182 6.482 1.00 95.44 89 GLY A O 1
ATOM 706 N N . ALA A 1 90 ? 2.546 4.752 5.299 1.00 96.81 90 ALA A N 1
ATOM 707 C CA . ALA A 1 90 ? 1.644 4.610 4.157 1.00 96.81 90 ALA A CA 1
ATOM 708 C C . ALA A 1 90 ? 0.288 3.994 4.548 1.00 96.81 90 ALA A C 1
ATOM 710 O O . ALA A 1 90 ? -0.761 4.454 4.095 1.00 96.81 90 ALA A O 1
ATOM 711 N N . LEU A 1 91 ? 0.281 2.987 5.430 1.00 96.44 91 LEU A N 1
ATOM 712 C CA . LEU A 1 91 ? -0.954 2.413 5.969 1.00 96.44 91 LEU A CA 1
ATOM 713 C C . LEU A 1 91 ? -1.744 3.453 6.774 1.00 96.44 91 LEU A C 1
ATOM 715 O O . LEU A 1 91 ? -2.959 3.560 6.615 1.00 96.44 91 LEU A O 1
ATOM 719 N N . GLY A 1 92 ? -1.063 4.248 7.601 1.00 95.25 92 GLY A N 1
ATOM 720 C CA . GLY A 1 92 ? -1.682 5.327 8.367 1.00 95.25 92 GLY A CA 1
ATOM 721 C C . GLY A 1 92 ? -2.300 6.414 7.484 1.00 95.25 92 GLY A C 1
ATOM 722 O O . GLY A 1 92 ? -3.384 6.909 7.792 1.00 95.25 92 GLY A O 1
ATOM 723 N N . GLU A 1 93 ? -1.654 6.762 6.369 1.00 94.81 93 GLU A N 1
ATOM 724 C CA . GLU A 1 93 ? -2.214 7.673 5.365 1.00 94.81 93 GLU A CA 1
ATOM 725 C C . GLU A 1 93 ? -3.455 7.080 4.686 1.00 94.81 93 GLU A C 1
ATOM 727 O O . GLU A 1 93 ? -4.489 7.746 4.617 1.00 94.81 93 GLU A O 1
ATOM 732 N N . SER A 1 94 ? -3.400 5.806 4.285 1.00 95.81 94 SER A N 1
ATOM 733 C CA . SER A 1 94 ? -4.550 5.105 3.700 1.00 95.81 94 SER A CA 1
ATOM 734 C C . SER A 1 94 ? -5.752 5.076 4.647 1.00 95.81 94 SER A C 1
ATOM 736 O O . SER A 1 94 ? -6.872 5.391 4.247 1.00 95.81 94 SER A O 1
ATOM 738 N N . ILE A 1 95 ? -5.522 4.759 5.925 1.00 94.38 95 ILE A N 1
ATOM 739 C CA . ILE A 1 95 ? -6.570 4.739 6.954 1.00 94.38 95 ILE A CA 1
ATOM 740 C C . ILE A 1 95 ? -7.150 6.138 7.175 1.00 94.38 95 ILE A C 1
ATOM 742 O O . ILE A 1 95 ? -8.363 6.284 7.316 1.00 94.38 95 ILE A O 1
ATOM 746 N N . ARG A 1 96 ? -6.315 7.180 7.186 1.00 93.12 96 ARG A N 1
ATOM 747 C CA . ARG A 1 96 ? -6.780 8.564 7.350 1.00 93.12 96 ARG A CA 1
ATOM 748 C C . ARG A 1 96 ? -7.674 9.006 6.192 1.00 93.12 96 ARG A C 1
ATOM 750 O O . ARG A 1 96 ? -8.678 9.669 6.431 1.00 93.12 96 ARG A O 1
ATOM 757 N N . SER A 1 97 ? -7.312 8.642 4.965 1.00 91.19 97 SER A N 1
ATOM 758 C CA . SER A 1 97 ? -8.020 9.061 3.751 1.00 91.19 97 SER A CA 1
ATOM 759 C C . SER A 1 97 ? -9.263 8.221 3.450 1.00 91.19 97 SER A C 1
ATOM 761 O O . SER A 1 97 ? -10.211 8.725 2.848 1.00 91.19 97 SER A O 1
ATOM 763 N N . HIS A 1 98 ? -9.275 6.943 3.839 1.00 92.00 98 HIS A N 1
ATOM 764 C CA . HIS A 1 98 ? -10.297 5.981 3.404 1.00 92.00 98 HIS A CA 1
ATOM 765 C C . HIS A 1 98 ? -10.990 5.229 4.548 1.00 92.00 98 HIS A C 1
ATOM 767 O O . HIS A 1 98 ? -11.886 4.424 4.296 1.00 92.00 98 HIS A O 1
ATOM 773 N N . GLY A 1 99 ? -10.604 5.485 5.798 1.00 91.31 99 GLY A N 1
ATOM 774 C CA . GLY A 1 99 ? -11.033 4.696 6.947 1.00 91.31 99 GLY A CA 1
ATOM 775 C C . GLY A 1 99 ? -10.349 3.328 7.009 1.00 91.31 99 GLY A C 1
ATOM 776 O O . GLY A 1 99 ? -9.506 2.975 6.183 1.00 91.31 99 GLY A O 1
ATOM 777 N N . ILE A 1 100 ? -10.710 2.536 8.017 1.00 91.75 100 ILE A N 1
ATOM 778 C CA . ILE A 1 100 ? -10.210 1.167 8.173 1.00 91.75 100 ILE A CA 1
ATOM 779 C C . ILE A 1 100 ? -11.026 0.249 7.259 1.00 91.75 100 ILE A C 1
ATOM 781 O O . ILE A 1 100 ? -12.212 0.030 7.493 1.00 91.75 100 ILE A O 1
ATOM 785 N N . LEU A 1 101 ? -10.375 -0.299 6.234 1.00 91.00 101 LEU A N 1
ATOM 786 C CA . LEU A 1 101 ? -10.968 -1.217 5.255 1.00 91.00 101 LEU A CA 1
ATOM 787 C C . LEU A 1 101 ? -10.494 -2.667 5.439 1.00 91.00 101 LEU A C 1
ATOM 789 O O . LEU A 1 101 ? -10.942 -3.561 4.722 1.00 91.00 101 LEU A O 1
ATOM 793 N N . LEU A 1 102 ? -9.569 -2.900 6.372 1.00 88.31 102 LEU A N 1
ATOM 794 C CA . LEU A 1 102 ? -9.022 -4.219 6.683 1.00 88.31 102 LEU A CA 1
ATOM 795 C C . LEU A 1 102 ? -10.093 -5.207 7.160 1.00 88.31 102 LEU A C 1
ATOM 797 O O . LEU A 1 102 ? -11.101 -4.847 7.765 1.00 88.31 102 LEU A O 1
ATOM 801 N N . THR A 1 103 ? -9.827 -6.492 6.927 1.00 84.69 103 THR A N 1
ATOM 802 C CA . THR A 1 103 ? -10.721 -7.578 7.345 1.00 84.69 103 THR A CA 1
ATOM 803 C C . THR A 1 103 ? -10.749 -7.761 8.866 1.00 84.69 103 THR A C 1
ATOM 805 O O . THR A 1 103 ? -9.773 -7.481 9.566 1.00 84.69 103 THR A O 1
ATOM 808 N N . ASN A 1 104 ? -11.835 -8.348 9.383 1.00 80.75 104 ASN A N 1
ATOM 809 C CA . ASN A 1 104 ? -11.961 -8.700 10.804 1.00 80.75 104 ASN A CA 1
ATOM 810 C C . ASN A 1 104 ? -10.836 -9.625 11.305 1.00 80.75 104 ASN A C 1
ATOM 812 O O . ASN A 1 104 ? -10.438 -9.534 12.465 1.00 80.75 104 ASN A O 1
ATOM 816 N N . SER A 1 105 ? -10.305 -10.505 10.450 1.00 77.88 105 SER A N 1
ATOM 817 C CA . SER A 1 105 ? -9.144 -11.343 10.777 1.00 77.88 105 SER A CA 1
ATOM 818 C C . SER A 1 105 ? -7.889 -10.512 11.028 1.00 77.88 105 SER A C 1
ATOM 820 O O . SER A 1 105 ? -7.196 -10.751 12.014 1.00 77.88 105 SER A O 1
ATOM 822 N N . THR A 1 106 ? -7.624 -9.505 10.195 1.00 80.12 106 THR A N 1
ATOM 823 C CA . THR A 1 106 ? -6.468 -8.612 10.358 1.00 80.12 106 THR A CA 1
ATOM 824 C C . THR A 1 106 ? -6.612 -7.755 11.614 1.00 80.12 106 THR A C 1
ATOM 826 O O . THR A 1 106 ? -5.663 -7.609 12.380 1.00 80.12 106 THR A O 1
ATOM 829 N N . LEU A 1 107 ? -7.825 -7.272 11.903 1.00 80.50 107 LEU A N 1
ATOM 830 C CA . LEU A 1 107 ? -8.112 -6.541 13.141 1.00 80.50 107 LEU A CA 1
ATOM 831 C C . LEU A 1 107 ? -7.933 -7.407 14.392 1.00 80.50 107 LEU A C 1
ATOM 833 O O . LEU A 1 107 ? -7.455 -6.915 15.413 1.00 80.50 107 LEU A O 1
ATOM 837 N N . ARG A 1 108 ? -8.252 -8.706 14.317 1.00 80.75 108 ARG A N 1
ATOM 838 C CA . ARG A 1 108 ? -7.966 -9.647 15.407 1.00 80.75 108 ARG A CA 1
ATOM 839 C C . ARG A 1 108 ? -6.463 -9.802 15.631 1.00 80.75 108 ARG A C 1
ATOM 841 O O . ARG A 1 108 ? -6.043 -9.748 16.778 1.00 80.75 108 ARG A O 1
ATOM 848 N N . ILE A 1 109 ? -5.661 -9.906 14.566 1.00 79.25 109 ILE A N 1
ATOM 849 C CA . ILE A 1 109 ? -4.192 -9.944 14.679 1.00 79.25 109 ILE A CA 1
ATOM 850 C C . ILE A 1 109 ? -3.681 -8.687 15.395 1.00 79.25 109 ILE A C 1
ATOM 852 O O . ILE A 1 109 ? -2.908 -8.802 16.339 1.00 79.25 109 ILE A O 1
ATOM 856 N N . ILE A 1 110 ? -4.163 -7.501 15.013 1.00 80.56 110 ILE A N 1
ATOM 857 C CA . ILE A 1 110 ? -3.794 -6.230 15.660 1.00 80.56 110 ILE A CA 1
ATOM 858 C C . ILE A 1 110 ? -4.202 -6.210 17.143 1.00 80.56 110 ILE A C 1
ATOM 860 O O . ILE A 1 110 ? -3.448 -5.743 17.998 1.00 80.56 110 ILE A O 1
ATOM 864 N N . ASN A 1 111 ? -5.381 -6.736 17.475 1.00 77.56 111 ASN A N 1
ATOM 865 C CA . ASN A 1 111 ? -5.829 -6.854 18.860 1.00 77.56 111 ASN A CA 1
ATOM 866 C C . ASN A 1 111 ? -4.971 -7.842 19.667 1.00 77.56 111 ASN A C 1
ATOM 868 O O . ASN A 1 111 ? -4.647 -7.586 20.824 1.00 77.56 111 ASN A O 1
ATOM 872 N N . ASP A 1 112 ? -4.557 -8.953 19.066 1.00 79.19 112 ASP A N 1
ATOM 873 C CA . ASP A 1 112 ? -3.665 -9.912 19.713 1.00 79.19 112 ASP A CA 1
ATOM 874 C C . ASP A 1 112 ? -2.278 -9.290 19.939 1.00 79.19 112 ASP A C 1
ATOM 876 O O . ASP A 1 112 ? -1.707 -9.447 21.015 1.00 79.19 112 ASP A O 1
ATOM 880 N N . MET A 1 113 ? -1.771 -8.492 18.990 1.00 75.94 113 MET A N 1
ATOM 881 C CA . MET A 1 113 ? -0.525 -7.729 19.155 1.00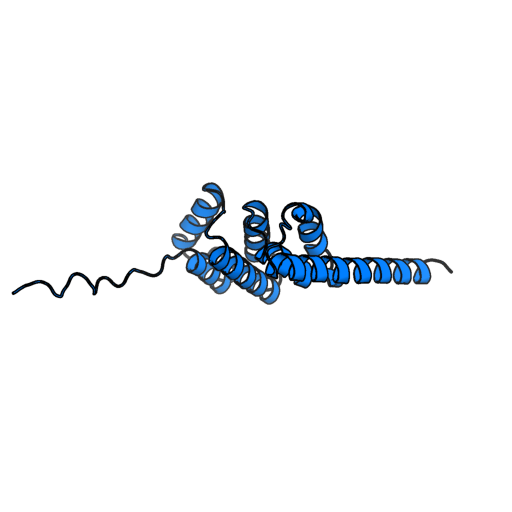 75.94 113 MET A CA 1
ATOM 882 C C . MET A 1 113 ? -0.569 -6.776 20.347 1.00 75.94 113 MET A C 1
ATOM 884 O O . MET A 1 113 ? 0.423 -6.635 21.055 1.00 75.94 113 MET A O 1
ATOM 888 N N . TYR A 1 114 ? -1.712 -6.130 20.589 1.00 67.00 114 TYR A N 1
ATOM 889 C CA . TYR A 1 114 ? -1.893 -5.272 21.759 1.00 67.00 114 TYR A CA 1
ATOM 890 C C . TYR A 1 114 ? -1.753 -6.057 23.075 1.00 67.00 114 TYR A C 1
ATOM 892 O O . TYR A 1 114 ? -1.252 -5.518 24.061 1.00 67.00 114 TYR A O 1
ATOM 900 N N . ASN A 1 115 ? -2.196 -7.318 23.094 1.00 65.19 115 ASN A N 1
ATOM 901 C CA . ASN A 1 115 ? -2.283 -8.147 24.297 1.00 65.19 115 ASN A CA 1
ATOM 902 C C . ASN A 1 115 ? -1.048 -9.030 24.547 1.00 65.19 115 ASN A C 1
ATOM 904 O O . ASN A 1 115 ? -0.933 -9.615 25.623 1.00 65.19 115 ASN A O 1
ATOM 908 N N . VAL A 1 116 ? -0.123 -9.144 23.588 1.00 63.62 116 VAL A N 1
ATOM 909 C CA . VAL A 1 116 ? 1.080 -9.983 23.708 1.00 63.62 116 VAL A CA 1
ATOM 910 C C . VAL A 1 116 ? 2.309 -9.129 24.034 1.00 63.62 116 VAL A C 1
ATOM 912 O O . VAL A 1 116 ? 2.637 -8.176 23.334 1.00 63.62 116 VAL A O 1
ATOM 915 N N . SER A 1 117 ? 3.037 -9.514 25.083 1.00 49.06 117 SER A N 1
ATOM 916 C CA . SER A 1 117 ? 4.135 -8.767 25.719 1.00 49.06 117 SER A CA 1
ATOM 917 C C . SER A 1 117 ? 5.463 -8.691 24.941 1.00 49.06 117 SER A C 1
ATOM 919 O O . SER A 1 117 ? 6.505 -8.598 25.580 1.00 49.06 117 SER A O 1
ATOM 921 N N . SER A 1 118 ? 5.447 -8.684 23.602 1.00 53.62 118 SER A N 1
ATOM 922 C CA . SER A 1 118 ? 6.597 -8.748 22.667 1.00 53.62 118 SER A CA 1
ATOM 923 C C . SER A 1 118 ? 6.760 -10.108 21.991 1.00 53.62 118 SER A C 1
ATOM 925 O O . SER A 1 118 ? 6.908 -11.145 22.636 1.00 53.62 118 SER A O 1
ATOM 927 N N . ARG A 1 119 ? 6.784 -10.091 20.653 1.00 56.72 119 ARG A N 1
ATOM 928 C CA . ARG A 1 119 ? 6.977 -11.264 19.786 1.00 56.72 119 ARG A CA 1
ATOM 929 C C . ARG A 1 119 ? 8.451 -11.558 19.467 1.00 56.72 119 ARG A C 1
ATOM 931 O O . ARG A 1 119 ? 8.736 -12.250 18.496 1.00 56.72 119 ARG A O 1
ATOM 938 N N . GLY A 1 120 ? 9.394 -11.012 20.240 1.00 51.81 120 GLY A N 1
ATOM 939 C CA . GLY A 1 120 ? 10.830 -11.111 19.938 1.00 51.81 120 GLY A CA 1
ATOM 940 C C . GLY A 1 120 ? 11.263 -10.305 18.701 1.00 51.81 120 GLY A C 1
ATOM 941 O O . GLY A 1 120 ? 12.388 -10.463 18.237 1.00 51.81 120 GLY A O 1
ATOM 942 N N . GLY A 1 121 ? 10.375 -9.455 18.170 1.00 56.41 121 GLY A N 1
ATOM 943 C CA . GLY A 1 121 ? 10.647 -8.469 17.122 1.00 56.41 121 GLY A CA 1
ATOM 944 C C . GLY A 1 121 ? 10.890 -7.065 17.687 1.00 56.41 121 GLY A C 1
ATOM 945 O O . GLY A 1 121 ? 10.846 -6.852 18.899 1.00 56.41 121 GLY A O 1
ATOM 946 N N . ASP A 1 122 ? 11.149 -6.097 16.803 1.00 62.09 122 ASP A N 1
ATOM 947 C CA . ASP A 1 122 ? 11.280 -4.685 17.179 1.00 62.09 122 ASP A CA 1
ATOM 948 C C . ASP A 1 122 ? 9.916 -4.147 17.637 1.00 62.09 122 ASP A C 1
ATOM 950 O O . ASP A 1 122 ? 9.069 -3.785 16.818 1.00 62.09 122 ASP A O 1
ATOM 954 N N . SER A 1 123 ? 9.711 -4.099 18.957 1.00 70.94 123 SER A N 1
ATOM 955 C CA . SER A 1 123 ? 8.461 -3.667 19.592 1.00 70.94 123 SER A CA 1
ATOM 956 C C . SER A 1 123 ? 8.000 -2.282 19.134 1.00 70.94 123 SER A C 1
ATOM 958 O O . SER A 1 123 ? 6.812 -1.978 19.221 1.00 70.94 123 SER A O 1
ATOM 960 N N . SER A 1 124 ? 8.899 -1.443 18.604 1.00 80.88 124 SER A N 1
ATOM 961 C CA . SER A 1 124 ? 8.540 -0.120 18.089 1.00 80.88 124 SER A CA 1
ATOM 962 C C . SER A 1 124 ? 7.653 -0.164 16.836 1.00 80.88 124 SER A C 1
ATOM 964 O O . SER A 1 124 ? 6.744 0.662 16.719 1.00 80.88 124 SER A O 1
ATOM 966 N N . ILE A 1 125 ? 7.841 -1.139 15.937 1.00 83.56 125 ILE A N 1
ATOM 967 C CA . ILE A 1 125 ? 6.988 -1.306 14.745 1.00 83.56 125 ILE A CA 1
ATOM 968 C C . ILE A 1 125 ? 5.609 -1.818 15.155 1.00 83.56 125 ILE A C 1
ATOM 970 O O . ILE A 1 125 ? 4.598 -1.246 14.749 1.00 83.56 125 ILE A O 1
ATOM 974 N N . ASP A 1 126 ? 5.568 -2.828 16.026 1.00 81.31 126 ASP A N 1
ATOM 975 C CA . ASP A 1 126 ? 4.326 -3.399 16.551 1.00 81.31 126 ASP A CA 1
ATOM 976 C C . ASP A 1 126 ? 3.498 -2.326 17.277 1.00 81.31 126 ASP A C 1
ATOM 978 O O . ASP A 1 126 ? 2.297 -2.188 17.036 1.00 81.31 126 ASP A O 1
ATOM 982 N N . HIS A 1 127 ? 4.141 -1.501 18.113 1.00 83.94 127 HIS A N 1
ATOM 983 C CA . HIS A 1 127 ? 3.491 -0.368 18.773 1.00 83.94 127 HIS A CA 1
ATOM 984 C C . HIS A 1 127 ? 2.964 0.670 17.782 1.00 83.94 127 HIS A C 1
ATOM 986 O O . HIS A 1 127 ? 1.856 1.176 17.976 1.00 83.94 127 HIS A O 1
ATOM 992 N N . SER A 1 128 ? 3.726 0.978 16.730 1.00 86.06 128 SER A N 1
ATOM 993 C CA . SER A 1 128 ? 3.312 1.945 15.709 1.00 86.06 128 SER A CA 1
ATOM 994 C C . SER A 1 128 ? 2.113 1.433 14.910 1.00 86.06 128 SER A C 1
ATOM 996 O O . SER A 1 128 ? 1.160 2.181 14.709 1.00 86.06 128 SER A O 1
ATOM 998 N N . LEU A 1 129 ? 2.103 0.147 14.543 1.00 85.88 129 LEU A N 1
ATOM 999 C CA . LEU A 1 129 ? 0.957 -0.502 13.906 1.00 85.88 129 LEU A CA 1
ATOM 1000 C C . LEU A 1 129 ? -0.279 -0.460 14.801 1.00 85.88 129 LEU A C 1
ATOM 1002 O O . LEU A 1 129 ? -1.325 0.002 14.360 1.00 85.88 129 LEU A O 1
ATOM 1006 N N . VAL A 1 130 ? -0.165 -0.865 16.069 1.00 86.12 130 VAL A N 1
ATOM 1007 C CA . VAL A 1 130 ? -1.281 -0.805 17.030 1.00 86.12 130 VAL A CA 1
ATOM 1008 C C . VAL A 1 130 ? -1.806 0.625 17.190 1.00 86.12 130 VAL A C 1
ATOM 1010 O O . VAL A 1 130 ? -3.017 0.827 17.285 1.00 86.12 130 VAL A O 1
ATOM 1013 N N . ALA A 1 131 ? -0.922 1.627 17.213 1.00 86.75 131 ALA A N 1
ATOM 1014 C CA . ALA A 1 131 ? -1.306 3.026 17.371 1.00 86.75 131 ALA A CA 1
ATOM 1015 C C . ALA A 1 131 ? -2.201 3.538 16.231 1.00 86.75 131 ALA A C 1
ATOM 1017 O O . ALA A 1 131 ? -3.076 4.357 16.504 1.00 86.75 131 ALA A O 1
ATOM 1018 N N . LEU A 1 132 ? -2.056 3.023 15.002 1.00 86.56 132 LEU A N 1
ATOM 1019 C CA . LEU A 1 132 ? -2.916 3.399 13.869 1.00 86.56 132 LEU A CA 1
ATOM 1020 C C . LEU A 1 132 ? -4.393 3.040 14.082 1.00 86.56 132 LEU A C 1
ATOM 1022 O O . LEU A 1 132 ? -5.271 3.699 13.531 1.00 86.56 132 LEU A O 1
ATOM 1026 N N . PHE A 1 133 ? -4.671 2.002 14.875 1.00 83.19 133 PHE A N 1
ATOM 1027 C CA . PHE A 1 133 ? -6.023 1.474 15.097 1.00 83.19 133 PHE A CA 1
ATOM 1028 C C . PHE A 1 133 ? -6.615 1.879 16.446 1.00 83.19 133 PHE A C 1
ATOM 1030 O O . PHE A 1 133 ? -7.772 1.575 16.742 1.00 83.19 133 PHE A O 1
ATOM 1037 N N . ARG A 1 134 ? -5.846 2.589 17.276 1.00 78.50 134 ARG A N 1
ATOM 1038 C CA . ARG A 1 134 ? -6.396 3.233 18.464 1.00 78.50 134 ARG A CA 1
ATOM 1039 C C . ARG A 1 134 ? -7.173 4.457 17.997 1.00 78.50 134 ARG A C 1
ATOM 1041 O O . ARG A 1 134 ? -6.580 5.447 17.579 1.00 78.50 134 ARG A O 1
ATOM 1048 N N . LEU A 1 135 ? -8.501 4.394 18.093 1.00 57.12 135 LEU A N 1
ATOM 1049 C CA . LEU A 1 135 ? -9.335 5.590 17.993 1.00 57.12 135 LEU A CA 1
ATOM 1050 C C . LEU A 1 135 ? -8.758 6.661 18.935 1.00 57.12 135 LEU A C 1
ATOM 1052 O O . LEU A 1 135 ? -8.368 6.316 20.061 1.00 57.12 135 LEU A O 1
ATOM 1056 N N . PRO A 1 136 ? -8.699 7.945 18.526 1.00 50.34 136 PRO A N 1
ATOM 1057 C CA . PRO A 1 136 ? -8.487 9.017 19.482 1.00 50.34 136 PRO A CA 1
ATOM 1058 C C . PRO A 1 136 ? -9.513 8.795 20.586 1.00 50.34 136 PRO A C 1
ATOM 1060 O O . PRO A 1 136 ? -10.707 8.704 20.292 1.00 50.34 136 PRO A O 1
ATOM 1063 N N . ARG A 1 137 ? -9.069 8.631 21.839 1.00 41.22 137 ARG A N 1
ATOM 1064 C CA . ARG A 1 137 ? -10.009 8.664 22.960 1.00 41.22 137 ARG A CA 1
ATOM 1065 C C . ARG A 1 137 ? -10.739 9.988 22.796 1.00 41.22 137 ARG A C 1
ATOM 1067 O O . ARG A 1 137 ? -10.097 11.030 22.905 1.00 41.22 137 ARG A O 1
ATOM 1074 N N . GLN A 1 138 ? -12.024 9.951 22.449 1.00 40.00 138 GLN A N 1
ATOM 1075 C CA . GLN A 1 138 ? -12.860 11.133 22.559 1.00 40.00 138 GLN A CA 1
ATOM 1076 C C . GLN A 1 138 ? -12.650 11.608 23.990 1.00 40.00 138 GLN A C 1
ATOM 1078 O O . GLN A 1 138 ? -12.847 10.831 24.927 1.00 40.00 138 GLN A O 1
ATOM 1083 N N . SER A 1 139 ? -12.083 12.804 24.144 1.00 38.97 139 SER A N 1
ATOM 1084 C CA . SER A 1 139 ? -11.833 13.390 25.449 1.00 38.97 139 SER A CA 1
ATOM 1085 C C . SER A 1 139 ? -13.130 13.293 26.238 1.00 38.97 139 SER A C 1
ATOM 1087 O O . SER A 1 139 ? -14.101 13.969 25.909 1.00 38.97 139 SER A O 1
ATOM 1089 N N . ALA A 1 140 ? -13.140 12.451 27.271 1.00 44.62 140 ALA A N 1
ATOM 1090 C CA . ALA A 1 140 ? -14.188 12.354 28.281 1.00 44.62 140 ALA A CA 1
ATOM 1091 C C . ALA A 1 140 ? -14.191 13.622 29.162 1.00 44.62 140 ALA A C 1
ATOM 1093 O O . ALA A 1 140 ? -14.131 13.556 30.383 1.00 44.62 140 ALA A O 1
ATOM 1094 N N . ALA A 1 141 ? -14.155 14.786 28.516 1.00 44.09 141 ALA A N 1
ATOM 1095 C CA . ALA A 1 141 ? -14.102 16.115 29.100 1.00 44.09 141 ALA A CA 1
ATOM 1096 C C . ALA A 1 141 ? -15.274 16.991 28.625 1.00 44.09 141 ALA A C 1
ATOM 10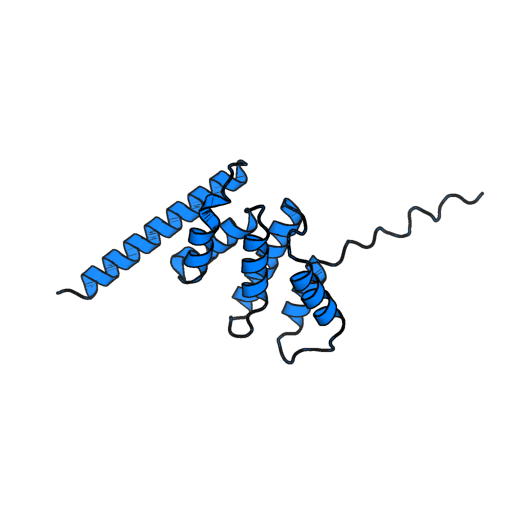98 O O . ALA A 1 141 ? -15.413 18.104 29.114 1.00 44.09 141 ALA A O 1
ATOM 1099 N N . ALA A 1 142 ? -16.121 16.506 27.706 1.00 44.38 142 ALA A N 1
ATOM 1100 C CA . ALA A 1 142 ? -17.319 17.228 27.273 1.00 44.38 142 ALA A CA 1
ATOM 1101 C C . ALA A 1 142 ? -18.559 16.955 28.153 1.00 44.38 142 ALA A C 1
ATOM 1103 O O . ALA A 1 142 ? -19.450 17.791 28.185 1.00 44.38 142 ALA A O 1
ATOM 1104 N N . ASP A 1 143 ? -18.585 15.864 28.929 1.00 46.09 143 ASP A N 1
ATOM 1105 C CA . ASP A 1 143 ? -19.749 15.495 29.763 1.00 46.09 143 ASP A CA 1
ATOM 1106 C C . ASP A 1 143 ? -19.630 15.936 31.238 1.00 46.09 143 ASP A C 1
ATOM 1108 O O . ASP A 1 143 ? -20.457 15.571 32.069 1.00 46.09 143 ASP A O 1
ATOM 1112 N N . ALA A 1 144 ? -18.606 16.720 31.596 1.00 50.47 144 ALA A N 1
ATOM 1113 C CA . ALA A 1 144 ? -18.378 17.169 32.978 1.00 50.47 144 ALA A CA 1
ATOM 1114 C C . ALA A 1 144 ? -18.686 18.661 33.219 1.00 50.47 144 ALA A C 1
ATOM 1116 O O . ALA A 1 144 ? -18.248 19.222 34.223 1.00 50.47 144 ALA A O 1
ATOM 1117 N N . GLN A 1 145 ? -19.431 19.317 32.324 1.00 47.78 145 GLN A N 1
ATOM 1118 C CA . GLN A 1 145 ? -19.900 20.695 32.524 1.00 47.78 145 GLN A CA 1
ATOM 1119 C C . GLN A 1 145 ? -21.400 20.857 32.245 1.00 47.78 145 GLN A C 1
ATOM 1121 O O . GLN A 1 145 ? -21.813 21.811 31.605 1.00 47.78 145 GLN A O 1
ATOM 1126 N N . GLU A 1 146 ? -22.229 19.967 32.785 1.00 48.88 146 GLU A N 1
ATOM 1127 C CA . GLU A 1 146 ? -23.629 20.292 33.091 1.00 48.88 146 GLU A CA 1
ATOM 1128 C C . GLU A 1 146 ? -24.013 19.682 34.441 1.00 48.88 146 GLU A C 1
ATOM 1130 O O . GLU A 1 146 ? -24.737 18.697 34.530 1.00 48.88 146 GLU A O 1
ATOM 1135 N N . THR A 1 147 ? -23.521 20.278 35.526 1.00 46.62 147 THR A N 1
ATOM 1136 C CA . THR A 1 147 ? -24.168 20.151 36.837 1.00 46.62 147 THR A CA 1
ATOM 1137 C C . THR A 1 147 ? -24.082 21.484 37.577 1.00 46.62 147 THR A C 1
ATOM 1139 O O . THR A 1 147 ? -23.023 21.806 38.107 1.00 46.62 147 THR A O 1
ATOM 1142 N N . ASN A 1 148 ? -25.216 22.198 37.544 1.00 44.31 148 ASN A N 1
ATOM 1143 C CA . ASN A 1 148 ? -25.755 23.220 38.462 1.00 44.31 148 ASN A CA 1
ATOM 1144 C C . ASN A 1 148 ? -24.822 24.258 39.097 1.00 44.31 148 ASN A C 1
ATOM 1146 O O . ASN A 1 148 ? -24.055 23.900 40.016 1.00 44.31 148 ASN A O 1
#

pLDDT: mean 84.35, std 15.92, range [38.97, 97.69]

Radius of gyration: 19.29 Å; chains: 1; bounding box: 53×35×65 Å

Sequence (148 aa):
MDQSWRQIQANHRLERARLAIDTLTQLSTFGWDVRGAFSIAENGLRHAKTFEPSMRLLANMPSPNAQQALFDLAWAPDLGKNVREMAVGALGESIRSHGILLTNSTLRIINDMYNVSSRGGDSSIDHSLVALFRLPRQSAAADAQETN

Foldseek 3Di:
DPPVVVVVVVVVVLQVLQVVLLVLLVVLVVVDASQVCLVSLLVLCVDPSSNLSSLSNLLSHLDQVSLVSLVCQLVPQPDDPVRNVSSLVSSLSSCVVRNNPHDPVVVVVLVVLVVDPDPVGDNVSNVSNNVSPDDDPPPPPPPPPPDD